Protein AF-A0A829ZDM9-F1 (afdb_monomer)

Nearest PDB structures (foldseek):
  4bbo-assembly1_D  TM=5.436E-01  e=9.727E-01  Bradyrhizobium japonicum
  2y32-assembly1_D  TM=5.343E-01  e=1.460E+00  Bradyrhizobium japonicum
  3rpx-assembly1_A  TM=3.387E-01  e=1.138E-01  Homo sapiens
  1y8c-assembly1_A  TM=3.833E-01  e=4.320E-01  Clostridium acetobutylicum ATCC 824
  8h8p-assembly1_D  TM=5.180E-01  e=3.102E+00  Candida parapsilosis

Foldseek 3Di:
DDDPPPPPDDDDDDPDDDDDDDDPPAPRLVLLQVLLVVVAWDWDWDDDDQKIKIKTWHDDPQKIWIWIFIDGNLDTAWIKIWIAGNPPPDGVVIDIATLDGDPPDDPVCVVVRDGDPVRNVVVQVVCVSSPDDPVSVNVSVSSVSD

Mean predicted aligned error: 9.89 Å

Structure (mmCIF, N/CA/C/O backbone):
data_AF-A0A829ZDM9-F1
#
_entry.id   AF-A0A829ZDM9-F1
#
loop_
_atom_site.group_PDB
_atom_site.id
_atom_site.type_symbol
_atom_site.label_atom_id
_atom_site.label_alt_id
_atom_site.label_comp_id
_atom_site.label_asym_id
_atom_site.label_entity_id
_atom_site.label_seq_id
_atom_site.pdbx_PDB_ins_code
_atom_site.Cartn_x
_atom_site.Cartn_y
_atom_site.Cartn_z
_atom_site.occupancy
_atom_site.B_iso_or_equiv
_atom_site.auth_seq_id
_atom_site.auth_comp_id
_atom_site.auth_asym_id
_atom_site.auth_atom_id
_atom_site.pdbx_PDB_model_num
ATOM 1 N N . MET A 1 1 ? 13.305 37.096 5.109 1.00 42.38 1 MET A N 1
ATOM 2 C CA . MET A 1 1 ? 11.862 36.853 4.880 1.00 42.38 1 MET A CA 1
ATOM 3 C C . MET A 1 1 ? 11.613 36.526 3.411 1.00 42.38 1 MET A C 1
ATOM 5 O O . MET A 1 1 ? 12.144 37.229 2.565 1.00 42.38 1 MET A O 1
ATOM 9 N N . LYS A 1 2 ? 10.755 35.516 3.173 1.00 40.88 2 LYS A N 1
ATOM 10 C CA . LYS A 1 2 ? 10.062 35.128 1.921 1.00 40.88 2 LYS A CA 1
ATOM 11 C C . LYS A 1 2 ? 10.853 34.368 0.842 1.00 40.88 2 LYS A C 1
ATOM 13 O O . LYS A 1 2 ? 11.381 35.005 -0.054 1.00 40.88 2 LYS A O 1
ATOM 18 N N . LYS A 1 3 ? 10.762 33.023 0.861 1.00 35.78 3 LYS A N 1
ATOM 19 C CA . LYS A 1 3 ? 10.524 32.159 -0.333 1.00 35.78 3 LYS A CA 1
ATOM 20 C C . LYS A 1 3 ? 9.838 30.796 -0.041 1.00 35.78 3 LYS A C 1
ATOM 22 O O . LYS A 1 3 ? 9.717 29.990 -0.949 1.00 35.78 3 LYS A O 1
ATOM 27 N N . LEU A 1 4 ? 9.300 30.546 1.159 1.00 42.19 4 LEU A N 1
ATOM 28 C CA . LEU A 1 4 ? 8.516 29.331 1.475 1.00 42.19 4 LEU A CA 1
ATOM 29 C C . LEU A 1 4 ? 7.003 29.581 1.351 1.00 42.19 4 LEU A C 1
ATOM 31 O O . LEU A 1 4 ? 6.257 29.418 2.307 1.00 42.19 4 LEU A O 1
ATOM 35 N N . GLY A 1 5 ? 6.556 30.096 0.203 1.00 35.12 5 GLY A N 1
ATOM 36 C CA . GLY A 1 5 ? 5.196 30.637 0.067 1.00 35.12 5 GLY A CA 1
ATOM 37 C C . GLY A 1 5 ? 4.412 30.206 -1.167 1.00 35.12 5 GLY A C 1
ATOM 38 O O . GLY A 1 5 ? 3.442 30.881 -1.492 1.00 35.12 5 GLY A O 1
ATOM 39 N N . LYS A 1 6 ? 4.823 29.159 -1.896 1.00 36.75 6 LYS A N 1
ATOM 40 C CA . LYS A 1 6 ? 4.128 28.765 -3.140 1.00 36.75 6 LYS A CA 1
ATOM 41 C C . LYS A 1 6 ? 3.898 27.267 -3.368 1.00 36.75 6 LYS A C 1
ATOM 43 O O . LYS A 1 6 ? 3.460 26.917 -4.453 1.00 36.75 6 LYS A O 1
ATOM 48 N N . LEU A 1 7 ? 4.102 26.399 -2.377 1.00 35.53 7 LEU A N 1
ATOM 49 C CA . LEU A 1 7 ? 3.836 24.960 -2.548 1.00 35.53 7 LEU A CA 1
ATOM 50 C C . LEU A 1 7 ? 2.712 24.412 -1.650 1.00 35.53 7 LEU A C 1
ATOM 52 O O . LEU A 1 7 ? 2.678 23.217 -1.395 1.00 35.53 7 LEU A O 1
ATOM 56 N N . LEU A 1 8 ? 1.818 25.277 -1.148 1.00 40.50 8 LEU A N 1
ATOM 57 C CA . LEU A 1 8 ? 0.788 24.884 -0.171 1.00 40.50 8 LEU A CA 1
ATOM 58 C C . LEU A 1 8 ? -0.671 25.130 -0.605 1.00 40.50 8 LEU A C 1
ATOM 60 O O . LEU A 1 8 ? -1.567 24.918 0.194 1.00 40.50 8 LEU A O 1
ATOM 64 N N . PHE A 1 9 ? -0.961 25.571 -1.833 1.00 35.78 9 PHE A N 1
ATOM 65 C CA . PHE A 1 9 ? -2.350 25.842 -2.249 1.00 35.78 9 PHE A CA 1
ATOM 66 C C . PHE A 1 9 ? -2.551 25.636 -3.759 1.00 35.78 9 PHE A C 1
ATOM 68 O O . PHE A 1 9 ? -2.514 26.590 -4.529 1.00 35.78 9 PHE A O 1
ATOM 75 N N . ALA A 1 10 ? -2.704 24.375 -4.164 1.00 39.62 10 ALA A N 1
ATOM 76 C CA . ALA A 1 10 ? -3.309 23.864 -5.407 1.00 39.62 10 ALA A CA 1
ATOM 77 C C . ALA A 1 10 ? -2.991 22.354 -5.405 1.00 39.62 10 ALA A C 1
ATOM 79 O O . ALA A 1 10 ? -1.822 22.002 -5.428 1.00 39.62 10 ALA A O 1
ATOM 80 N N . LEU A 1 11 ? -3.903 21.394 -5.281 1.00 34.94 11 LEU A N 1
ATOM 81 C CA . LEU A 1 11 ? -5.250 21.309 -5.813 1.00 34.94 11 LEU A CA 1
ATOM 82 C C . LEU A 1 11 ? -6.174 20.600 -4.811 1.00 34.94 11 LEU A C 1
ATOM 84 O O . LEU A 1 11 ? -6.109 19.391 -4.622 1.00 34.94 11 LEU A O 1
ATOM 88 N N . ILE A 1 12 ? -7.080 21.371 -4.219 1.00 42.91 12 ILE A N 1
ATOM 89 C CA . ILE A 1 12 ? -8.409 20.880 -3.857 1.00 42.91 12 ILE A CA 1
ATOM 90 C C . ILE A 1 12 ? -9.239 21.030 -5.141 1.00 42.91 12 ILE A C 1
ATOM 92 O O . ILE A 1 12 ? -9.174 22.095 -5.753 1.00 42.91 12 ILE A O 1
ATOM 96 N N . LEU A 1 13 ? -10.003 19.991 -5.504 1.00 40.34 13 LEU A N 1
ATOM 97 C CA . LEU A 1 13 ? -10.893 19.846 -6.678 1.00 40.34 13 LEU A CA 1
ATOM 98 C C . LEU A 1 13 ? -10.259 19.191 -7.913 1.00 40.34 13 LEU A C 1
ATOM 100 O O . LEU A 1 13 ? -9.777 19.877 -8.801 1.00 40.34 13 LEU A O 1
ATOM 104 N N . CYS A 1 14 ? -10.379 17.863 -7.983 1.00 36.78 14 CYS A N 1
ATOM 105 C CA . CYS A 1 14 ? -10.763 17.122 -9.191 1.00 36.78 14 CYS A CA 1
ATOM 106 C C . CYS A 1 14 ? -11.313 15.746 -8.766 1.00 36.78 14 CYS A C 1
ATOM 108 O O . CYS A 1 14 ? -10.744 14.705 -9.072 1.00 36.78 14 CYS A O 1
ATOM 110 N N . PHE A 1 15 ? -12.433 15.736 -8.029 1.00 45.56 15 PHE A N 1
ATOM 111 C CA . PHE A 1 15 ? -13.292 14.551 -7.974 1.00 45.56 15 PHE A CA 1
ATOM 112 C C . PHE A 1 15 ? -13.941 14.413 -9.349 1.00 45.56 15 PHE A C 1
ATOM 114 O O . PHE A 1 15 ? -14.900 15.120 -9.648 1.00 45.56 15 PHE A O 1
ATOM 121 N N . SER A 1 16 ? -13.384 13.560 -10.202 1.00 37.56 16 SER A N 1
ATOM 122 C CA . SER A 1 16 ? -14.008 13.198 -11.472 1.00 37.56 16 SER A CA 1
ATOM 123 C C . SER A 1 16 ? -13.985 11.683 -11.623 1.00 37.56 16 SER A C 1
ATOM 125 O O . SER A 1 16 ? -12.966 11.115 -11.980 1.00 37.56 16 SER A O 1
ATOM 127 N N . ILE A 1 17 ? -15.156 11.095 -11.359 1.00 45.53 17 ILE A N 1
ATOM 128 C CA . ILE A 1 17 ? -15.690 9.880 -11.986 1.00 45.53 17 ILE A CA 1
ATOM 129 C C . ILE A 1 17 ? -14.926 8.588 -11.657 1.00 45.53 17 ILE A C 1
ATOM 131 O O . ILE A 1 17 ? -14.007 8.178 -12.355 1.00 45.53 17 ILE A O 1
ATOM 135 N N . VAL A 1 18 ? -15.412 7.902 -10.619 1.00 44.41 18 VAL A N 1
ATOM 136 C CA . VAL A 1 18 ? -15.208 6.461 -10.433 1.00 44.41 18 VAL A CA 1
ATOM 137 C C . VAL A 1 18 ? -15.850 5.752 -11.626 1.00 44.41 18 VAL A C 1
ATOM 139 O O . VAL A 1 18 ? -17.055 5.885 -11.859 1.00 44.41 18 VAL A O 1
ATOM 142 N N . GLY A 1 19 ? -15.031 5.056 -12.413 1.00 35.88 19 GLY A N 1
ATOM 143 C CA . GLY A 1 19 ? -15.485 4.192 -13.492 1.00 35.88 19 GLY A CA 1
ATOM 144 C C . GLY A 1 19 ? -16.336 3.058 -12.931 1.00 35.88 19 GLY A C 1
ATOM 145 O O . GLY A 1 19 ? -15.891 2.290 -12.087 1.00 35.88 19 GLY A O 1
ATOM 146 N N . CYS A 1 20 ? -17.578 2.989 -13.398 1.00 42.28 20 CYS A N 1
ATOM 147 C CA . CYS A 1 20 ? -18.529 1.936 -13.091 1.00 42.28 20 CYS A CA 1
ATOM 148 C C . CYS A 1 20 ? -18.101 0.654 -13.825 1.00 42.28 20 CYS A C 1
ATOM 150 O O . CYS A 1 20 ? -18.125 0.613 -15.057 1.00 42.28 20 CYS A O 1
ATOM 152 N N . GLY A 1 21 ? -17.693 -0.371 -13.078 1.00 37.59 21 GLY A N 1
ATOM 153 C CA . GLY A 1 21 ? -17.450 -1.721 -13.579 1.00 37.59 21 GLY A CA 1
ATOM 154 C C . GLY A 1 21 ? -18.107 -2.724 -12.638 1.00 37.59 21 GLY A C 1
ATOM 155 O O . GLY A 1 21 ? -17.689 -2.865 -11.498 1.00 37.59 21 GLY A O 1
ATOM 156 N N . GLU A 1 22 ? -19.171 -3.385 -13.094 1.00 41.78 22 GLU A N 1
ATOM 157 C CA . GLU A 1 22 ? -19.868 -4.418 -12.326 1.00 41.78 22 GLU A CA 1
ATOM 158 C C . GLU A 1 22 ? -18.976 -5.664 -12.148 1.00 41.78 22 GLU A C 1
ATOM 160 O O . GLU A 1 22 ? -18.778 -6.429 -13.094 1.00 41.78 22 GLU A O 1
ATOM 165 N N . SER A 1 23 ? -18.507 -5.934 -10.927 1.00 41.56 23 SER A N 1
ATOM 166 C CA . SER A 1 23 ? -18.053 -7.268 -10.506 1.00 41.56 23 SER A CA 1
ATOM 167 C C . SER A 1 23 ? -18.687 -7.642 -9.166 1.00 41.56 23 SER A C 1
ATOM 169 O O . SER A 1 23 ? -18.620 -6.916 -8.182 1.00 41.56 23 SER A O 1
ATOM 171 N N . LYS A 1 24 ? -19.379 -8.784 -9.151 1.00 43.53 24 LYS A N 1
ATOM 172 C CA . LYS A 1 24 ? -20.361 -9.165 -8.123 1.00 43.53 24 LYS A CA 1
ATOM 173 C C . LYS A 1 24 ? -19.801 -9.737 -6.814 1.00 43.53 24 LYS A C 1
ATOM 175 O O . LYS A 1 24 ? -20.609 -10.101 -5.975 1.00 43.53 24 LYS A O 1
ATOM 180 N N . ASP A 1 25 ? -18.486 -9.773 -6.608 1.00 50.75 25 ASP A N 1
ATOM 181 C CA . ASP A 1 25 ? -17.880 -10.368 -5.398 1.00 50.75 25 ASP A CA 1
ATOM 182 C C . ASP A 1 25 ? -16.642 -9.609 -4.877 1.00 50.75 25 ASP A C 1
ATOM 184 O O . ASP A 1 25 ? -15.900 -10.110 -4.037 1.00 50.75 25 ASP A O 1
ATOM 188 N N . THR A 1 26 ? -16.398 -8.391 -5.357 1.00 55.34 26 THR A N 1
ATOM 189 C CA . THR A 1 26 ? -15.285 -7.539 -4.911 1.00 55.34 26 THR A CA 1
ATOM 190 C C . THR A 1 26 ? -15.856 -6.237 -4.377 1.00 55.34 26 THR A C 1
ATOM 192 O O . THR A 1 26 ? -16.722 -5.652 -5.027 1.00 55.34 26 THR A O 1
ATOM 195 N N . LYS A 1 27 ? -15.391 -5.785 -3.205 1.00 66.25 27 LYS A N 1
ATOM 196 C CA . LYS A 1 27 ? -15.735 -4.454 -2.683 1.00 66.25 27 LYS A CA 1
ATOM 197 C C . LYS A 1 27 ? -15.533 -3.402 -3.767 1.00 66.25 27 LYS A C 1
ATOM 199 O O . LYS A 1 27 ? -14.512 -3.420 -4.453 1.00 66.25 27 LYS A O 1
ATOM 204 N N . ASP A 1 28 ? -16.503 -2.507 -3.910 1.00 84.12 28 ASP A N 1
ATOM 205 C CA . ASP A 1 28 ? -16.435 -1.451 -4.913 1.00 84.12 28 ASP A CA 1
ATOM 206 C C . ASP A 1 28 ? -15.230 -0.538 -4.637 1.00 84.12 28 ASP A C 1
ATOM 208 O O . ASP A 1 28 ? -14.959 -0.161 -3.491 1.00 84.12 28 ASP A O 1
ATOM 212 N N . SER A 1 29 ? -14.496 -0.160 -5.685 1.00 85.62 29 SER A N 1
ATOM 213 C CA . SER A 1 29 ? -13.285 0.653 -5.542 1.00 85.62 29 SER A CA 1
ATOM 214 C C . SER A 1 29 ? -13.561 1.982 -4.833 1.00 85.62 29 SER A C 1
ATOM 216 O O . SER A 1 29 ? -12.712 2.448 -4.071 1.00 85.62 29 SER A O 1
ATOM 218 N N . ALA A 1 30 ? -14.751 2.579 -4.999 1.00 87.12 30 ALA A N 1
ATOM 219 C CA . ALA A 1 30 ? -15.104 3.802 -4.277 1.00 87.12 30 ALA A CA 1
ATOM 220 C C . ALA A 1 30 ? -15.283 3.558 -2.774 1.00 87.12 30 ALA A C 1
ATOM 222 O O . ALA A 1 30 ? -14.892 4.407 -1.966 1.00 87.12 30 ALA A O 1
ATOM 223 N N . GLU A 1 31 ? -15.850 2.413 -2.389 1.00 89.94 31 GLU A N 1
ATOM 224 C CA . GLU A 1 31 ? -15.988 2.014 -0.986 1.00 89.94 31 GLU A CA 1
ATOM 225 C C . GLU A 1 31 ? -14.618 1.818 -0.339 1.00 89.94 31 GLU A C 1
ATOM 227 O O . GLU A 1 31 ? -14.375 2.345 0.749 1.00 89.94 31 GLU A O 1
ATOM 232 N N . ILE A 1 32 ? -13.692 1.156 -1.037 1.00 91.75 32 ILE A N 1
ATOM 233 C CA . ILE A 1 32 ? -12.317 0.973 -0.560 1.00 91.75 32 ILE A CA 1
ATOM 234 C C . ILE A 1 32 ? -11.606 2.325 -0.413 1.00 91.75 32 ILE A C 1
ATOM 236 O O . ILE A 1 32 ? -11.036 2.613 0.644 1.00 91.75 32 ILE A O 1
ATOM 240 N N . THR A 1 33 ? -11.663 3.194 -1.429 1.00 91.38 33 THR A N 1
ATOM 241 C CA . THR A 1 33 ? -11.065 4.539 -1.353 1.00 91.38 33 THR A CA 1
ATOM 242 C C . THR A 1 33 ? -11.629 5.332 -0.171 1.00 91.38 33 THR A C 1
ATOM 244 O O . THR A 1 33 ? -10.884 6.000 0.553 1.00 91.38 33 THR A O 1
ATOM 247 N N . LYS A 1 34 ? -12.946 5.250 0.058 1.00 92.56 34 LYS A N 1
ATOM 248 C CA . LYS A 1 34 ? -13.607 5.899 1.195 1.00 92.56 34 LYS A CA 1
ATOM 249 C C . LYS A 1 34 ? -13.110 5.337 2.526 1.00 92.56 34 LYS A C 1
ATOM 251 O O . LYS A 1 34 ? -12.796 6.131 3.409 1.00 92.56 34 LYS A O 1
ATOM 256 N N . ALA A 1 35 ? -12.975 4.020 2.651 1.00 94.25 35 ALA A N 1
ATOM 257 C CA . ALA A 1 35 ? -12.485 3.371 3.865 1.00 94.25 35 ALA A CA 1
ATOM 258 C C . ALA A 1 35 ? -11.046 3.803 4.210 1.00 94.25 35 ALA A C 1
ATOM 260 O O . ALA A 1 35 ? -10.776 4.185 5.350 1.00 94.25 35 ALA A O 1
ATOM 261 N N . PHE A 1 36 ? -10.138 3.855 3.226 1.00 95.50 36 PHE A N 1
ATOM 262 C CA . PHE A 1 36 ? -8.783 4.392 3.430 1.00 95.50 36 PHE A CA 1
ATOM 263 C C . PHE A 1 36 ? -8.805 5.847 3.907 1.00 95.50 36 PHE A C 1
ATOM 265 O O . PHE A 1 36 ? -8.093 6.209 4.848 1.00 95.50 36 PHE A O 1
ATOM 272 N N . LYS A 1 37 ? -9.665 6.679 3.315 1.00 95.06 37 LYS A N 1
ATOM 273 C CA . LYS A 1 37 ? -9.829 8.073 3.737 1.00 95.06 37 LYS A CA 1
ATOM 274 C C . LYS A 1 37 ? -10.355 8.193 5.168 1.00 95.06 37 LYS A C 1
ATOM 276 O O . LYS A 1 37 ? -9.888 9.049 5.915 1.00 95.06 37 LYS A O 1
ATOM 281 N N . GLU A 1 38 ? -11.294 7.340 5.568 1.00 96.06 38 GLU A N 1
ATOM 282 C CA . GLU A 1 38 ? -11.860 7.321 6.924 1.00 96.06 38 GLU A CA 1
ATOM 283 C C . GLU A 1 38 ? -10.816 6.968 7.990 1.00 96.06 38 GLU A C 1
ATOM 285 O O . GLU A 1 38 ? -10.831 7.549 9.076 1.00 96.06 38 GLU A O 1
ATOM 290 N N . ILE A 1 39 ? -9.853 6.097 7.671 1.00 95.06 39 ILE A N 1
ATOM 291 C CA . ILE A 1 39 ? -8.726 5.793 8.568 1.00 95.06 39 ILE A CA 1
ATOM 292 C C . ILE A 1 39 ? -7.552 6.784 8.439 1.00 95.06 39 ILE A C 1
ATOM 294 O O . ILE A 1 39 ? -6.529 6.616 9.117 1.00 95.06 39 ILE A O 1
ATOM 298 N N . GLY A 1 40 ? -7.707 7.836 7.630 1.00 95.69 40 GLY A N 1
ATOM 299 C CA . GLY A 1 40 ? -6.796 8.978 7.529 1.00 95.69 40 GLY A CA 1
ATOM 300 C C . GLY A 1 40 ? -5.724 8.874 6.445 1.00 95.69 40 GLY A C 1
ATOM 301 O O . GLY A 1 40 ? -4.742 9.605 6.527 1.00 95.69 40 GLY A O 1
ATOM 302 N N . TYR A 1 41 ? -5.876 7.975 5.471 1.00 96.31 41 TYR A N 1
ATOM 303 C CA . TYR A 1 41 ? -4.986 7.909 4.313 1.00 96.31 41 TYR A CA 1
ATOM 304 C C . TYR A 1 41 ? -5.490 8.798 3.173 1.00 96.31 41 TYR A C 1
ATOM 306 O O . TYR A 1 41 ? -6.664 8.774 2.806 1.00 96.31 41 TYR A O 1
ATOM 314 N N . GLU A 1 42 ? -4.576 9.543 2.568 1.00 94.56 42 GLU A N 1
ATOM 315 C CA . GLU A 1 42 ? -4.785 10.285 1.332 1.00 94.56 42 GLU A CA 1
ATOM 316 C C . GLU A 1 42 ? -4.153 9.543 0.156 1.00 94.56 42 GLU A C 1
ATOM 318 O O . GLU A 1 42 ? -3.064 8.982 0.272 1.00 94.56 42 GLU A O 1
ATOM 323 N N . THR A 1 43 ? -4.815 9.562 -0.998 1.00 91.38 43 THR A N 1
ATOM 324 C CA . THR A 1 43 ? -4.300 8.926 -2.212 1.00 91.38 43 THR A CA 1
ATOM 325 C C . THR A 1 43 ? -3.621 9.957 -3.109 1.00 91.38 43 THR A C 1
ATOM 327 O O . THR A 1 43 ? -4.191 11.008 -3.405 1.00 91.38 43 THR A O 1
ATOM 330 N N . LYS A 1 44 ? -2.411 9.649 -3.579 1.00 90.31 44 LYS A N 1
ATOM 331 C CA . LYS A 1 44 ? -1.634 10.486 -4.497 1.00 90.31 44 LYS A CA 1
ATOM 332 C C . LYS A 1 44 ? -1.108 9.650 -5.654 1.00 90.31 44 LYS A C 1
ATOM 334 O O . LYS A 1 44 ? -0.437 8.650 -5.426 1.00 90.31 44 LYS A O 1
ATOM 339 N N . ALA A 1 45 ? -1.356 10.103 -6.878 1.00 89.69 45 ALA A N 1
ATOM 340 C CA . ALA A 1 45 ? -0.781 9.520 -8.082 1.00 89.69 45 ALA A CA 1
ATOM 341 C C . ALA A 1 45 ? 0.278 10.456 -8.681 1.00 89.69 45 ALA A C 1
ATOM 343 O O . ALA A 1 45 ? 0.089 11.676 -8.710 1.00 89.69 45 ALA A O 1
ATOM 344 N N . VAL A 1 46 ? 1.384 9.892 -9.158 1.00 88.50 46 VAL A N 1
ATOM 345 C CA . VAL A 1 46 ? 2.438 10.606 -9.894 1.00 88.50 46 VAL A CA 1
ATOM 346 C C . VAL A 1 46 ? 2.762 9.805 -11.149 1.00 88.50 46 VAL A C 1
ATOM 348 O O . VAL A 1 46 ? 2.959 8.599 -11.058 1.00 88.50 46 VAL A O 1
ATOM 351 N N . LYS A 1 47 ? 2.812 10.476 -12.303 1.00 85.94 47 LYS A N 1
ATOM 352 C CA . LYS A 1 47 ? 3.163 9.882 -13.599 1.00 85.94 47 LYS A CA 1
ATOM 353 C C . LYS A 1 47 ? 4.443 10.535 -14.114 1.00 85.94 47 LYS A C 1
ATOM 355 O O . LYS A 1 47 ? 4.442 11.742 -14.365 1.00 85.94 47 LYS A O 1
ATOM 360 N N . GLU A 1 48 ? 5.515 9.769 -14.271 1.00 78.88 48 GLU A N 1
ATOM 361 C CA . GLU A 1 48 ? 6.813 10.248 -14.755 1.00 78.88 48 GLU A CA 1
ATOM 362 C C . GLU A 1 48 ? 7.421 9.263 -15.759 1.00 78.88 48 GLU A C 1
ATOM 364 O O . GLU A 1 48 ? 7.774 8.147 -15.413 1.00 78.88 48 GLU A O 1
ATOM 369 N N . ALA A 1 49 ? 7.588 9.698 -17.013 1.00 71.50 49 ALA A N 1
ATOM 370 C CA . ALA A 1 49 ? 8.436 9.043 -18.019 1.00 71.50 49 ALA A CA 1
ATOM 371 C C . ALA A 1 49 ? 8.350 7.495 -18.093 1.00 71.50 49 ALA A C 1
ATOM 373 O O . ALA A 1 49 ? 9.377 6.823 -18.100 1.00 71.50 49 ALA A O 1
ATOM 374 N N . GLY A 1 50 ? 7.136 6.935 -18.189 1.00 75.25 50 GLY A N 1
ATOM 375 C CA . GLY A 1 50 ? 6.912 5.480 -18.309 1.00 75.25 50 GLY A CA 1
ATOM 376 C C . GLY A 1 50 ? 6.747 4.746 -16.976 1.00 75.25 50 GLY A C 1
ATOM 377 O O . GLY A 1 50 ? 6.431 3.559 -16.966 1.00 75.25 50 GLY A O 1
ATOM 378 N N . VAL A 1 51 ? 6.894 5.471 -15.869 1.00 81.62 51 VAL A N 1
ATOM 379 C CA . VAL A 1 51 ? 6.689 4.994 -14.508 1.00 81.62 51 VAL A CA 1
ATOM 380 C C . VAL A 1 51 ? 5.537 5.751 -13.868 1.00 81.62 51 VAL A C 1
ATOM 382 O O . VAL A 1 51 ? 5.552 6.979 -13.757 1.00 81.62 51 VAL A O 1
ATOM 385 N N . ASP A 1 52 ? 4.566 5.000 -13.369 1.00 90.25 52 ASP A N 1
ATOM 386 C CA . ASP A 1 52 ? 3.465 5.538 -12.589 1.00 90.25 52 ASP A CA 1
ATOM 387 C C . ASP A 1 52 ? 3.592 5.062 -11.141 1.00 90.25 52 ASP A C 1
ATOM 389 O O . ASP A 1 52 ? 3.931 3.912 -10.861 1.00 90.25 52 ASP A O 1
ATOM 393 N N . THR A 1 53 ? 3.295 5.946 -10.193 1.00 92.44 53 THR A N 1
ATOM 394 C CA . THR A 1 53 ? 3.198 5.582 -8.780 1.00 92.44 53 THR A CA 1
ATOM 395 C C . THR A 1 53 ? 1.844 5.961 -8.219 1.00 92.44 53 THR A C 1
ATOM 397 O O . THR A 1 53 ? 1.317 7.042 -8.492 1.00 92.44 53 THR A O 1
ATOM 400 N N . LEU A 1 54 ? 1.294 5.070 -7.399 1.00 93.88 54 LEU A N 1
ATOM 401 C CA . LEU A 1 54 ? 0.082 5.301 -6.628 1.00 93.88 54 LEU A CA 1
ATOM 402 C C . LEU A 1 54 ? 0.402 5.106 -5.154 1.00 93.88 54 LEU A C 1
ATOM 404 O O . LEU A 1 54 ? 0.809 4.025 -4.731 1.00 93.88 54 LEU A O 1
ATOM 408 N N . SER A 1 55 ? 0.223 6.161 -4.373 1.00 93.88 55 SER A N 1
ATOM 409 C CA . SER A 1 55 ? 0.530 6.170 -2.954 1.00 93.88 55 SER A CA 1
ATOM 410 C C . SER A 1 55 ? -0.701 6.386 -2.094 1.00 93.88 55 SER A C 1
ATOM 412 O O . SER A 1 55 ? -1.503 7.264 -2.393 1.00 93.88 55 SER A O 1
ATOM 414 N N . PHE A 1 56 ? -0.785 5.662 -0.982 1.00 96.38 56 PHE A N 1
ATOM 415 C CA . PHE A 1 56 ? -1.699 5.936 0.126 1.00 96.38 56 PHE A CA 1
ATOM 416 C C . PHE A 1 56 ? -0.858 6.447 1.279 1.00 96.38 56 PHE A C 1
ATOM 418 O O . PHE A 1 56 ? -0.036 5.689 1.777 1.00 96.38 56 PHE A O 1
ATOM 425 N N . ILE A 1 57 ? -1.039 7.697 1.693 1.00 95.94 57 ILE A N 1
ATOM 426 C CA . ILE A 1 57 ? -0.171 8.400 2.643 1.00 95.94 57 ILE A CA 1
ATOM 427 C C . ILE A 1 57 ? -0.979 8.798 3.872 1.00 95.94 57 ILE A C 1
ATOM 429 O O . ILE A 1 57 ? -2.052 9.378 3.739 1.00 95.94 57 ILE A O 1
ATOM 433 N N . LYS A 1 58 ? -0.448 8.540 5.062 1.00 95.62 58 LYS A N 1
ATOM 434 C CA . LYS A 1 58 ? -1.011 9.007 6.326 1.00 95.62 58 LYS A CA 1
ATOM 435 C C . LYS A 1 58 ? 0.085 9.541 7.233 1.00 95.62 58 LYS A C 1
ATOM 437 O O . LYS A 1 58 ? 0.965 8.787 7.647 1.00 95.62 58 LYS A O 1
ATOM 442 N N . ASP A 1 59 ? -0.053 10.798 7.632 1.00 93.56 59 ASP A N 1
ATOM 443 C CA . ASP A 1 59 ? 0.740 11.378 8.710 1.00 93.56 59 ASP A CA 1
ATOM 444 C C . ASP A 1 59 ? 0.018 11.176 10.049 1.00 93.56 59 ASP A C 1
ATOM 446 O O . ASP A 1 59 ? -1.130 11.586 10.227 1.00 93.56 59 ASP A O 1
ATOM 450 N N . ASP A 1 60 ? 0.677 10.524 11.004 1.00 89.06 60 ASP A N 1
ATOM 451 C CA . ASP A 1 60 ? 0.133 10.256 12.335 1.00 89.06 60 ASP A CA 1
ATOM 452 C C . ASP A 1 60 ? 1.237 10.286 13.391 1.00 89.06 60 ASP A C 1
ATOM 454 O O . ASP A 1 60 ? 2.259 9.616 13.262 1.00 89.06 60 ASP A O 1
ATOM 458 N N . LYS A 1 61 ? 1.031 11.074 14.453 1.00 88.00 61 LYS A N 1
ATOM 459 C CA . LYS A 1 61 ? 1.923 11.165 15.628 1.00 88.00 61 LYS A CA 1
ATOM 460 C C . LYS A 1 61 ? 3.419 11.316 15.299 1.00 88.00 61 LYS A C 1
ATOM 462 O O . LYS A 1 61 ? 4.266 10.778 16.003 1.00 88.00 61 LYS A O 1
ATOM 467 N N . GLY A 1 62 ? 3.741 12.089 14.262 1.00 89.00 62 GLY A N 1
ATOM 468 C CA . GLY A 1 62 ? 5.127 12.332 13.848 1.00 89.00 62 GLY A CA 1
ATOM 469 C C . GLY A 1 62 ? 5.729 11.236 12.966 1.00 89.00 62 GLY A C 1
ATOM 470 O O . GLY A 1 62 ? 6.941 11.224 12.774 1.00 89.00 62 GLY A O 1
ATOM 471 N N . MET A 1 63 ? 4.903 10.341 12.422 1.00 90.62 63 MET A N 1
ATOM 472 C CA . MET A 1 63 ? 5.283 9.324 11.443 1.00 90.62 63 MET A CA 1
ATOM 473 C C . MET A 1 63 ? 4.471 9.505 10.160 1.00 90.62 63 MET A C 1
ATOM 475 O O . MET A 1 63 ? 3.259 9.702 10.220 1.00 90.62 63 MET A O 1
ATOM 479 N N . THR A 1 64 ? 5.119 9.373 9.010 1.00 92.44 64 THR A N 1
ATOM 480 C CA . THR A 1 64 ? 4.470 9.217 7.706 1.00 92.44 64 THR A CA 1
ATOM 481 C C . THR A 1 64 ? 4.430 7.734 7.369 1.00 92.44 64 THR A C 1
ATOM 483 O O . THR A 1 64 ? 5.474 7.094 7.271 1.00 92.44 64 THR A O 1
ATOM 486 N N . ASN A 1 65 ? 3.228 7.194 7.188 1.00 94.44 65 ASN A N 1
ATOM 487 C CA . ASN A 1 65 ? 2.979 5.818 6.772 1.00 94.44 65 ASN A CA 1
ATOM 488 C C . ASN A 1 65 ? 2.488 5.825 5.329 1.00 94.44 65 ASN A C 1
ATOM 490 O O . ASN A 1 65 ? 1.608 6.616 4.981 1.00 94.44 65 ASN A O 1
ATOM 494 N N . GLN A 1 66 ? 3.038 4.956 4.492 1.00 96.00 66 GLN A N 1
ATOM 495 C CA . GLN A 1 66 ? 2.778 4.975 3.067 1.00 96.00 66 GLN A CA 1
ATOM 496 C C . GLN A 1 66 ? 2.750 3.573 2.466 1.00 96.00 66 GLN A C 1
ATOM 498 O O . GLN A 1 66 ? 3.698 2.809 2.620 1.00 96.00 66 GLN A O 1
ATOM 503 N N . PHE A 1 67 ? 1.696 3.271 1.711 1.00 97.44 67 PHE A N 1
ATOM 504 C CA . PHE A 1 67 ? 1.741 2.228 0.685 1.00 97.44 67 PHE A CA 1
ATOM 505 C C . PHE A 1 67 ? 2.131 2.886 -0.629 1.00 97.44 67 PHE A C 1
ATOM 507 O O . PHE A 1 67 ? 1.514 3.884 -0.996 1.00 97.44 67 PHE A O 1
ATOM 514 N N . ILE A 1 68 ? 3.128 2.352 -1.327 1.00 95.56 68 ILE A N 1
ATOM 515 C CA . ILE A 1 68 ? 3.614 2.869 -2.609 1.00 95.56 68 ILE A CA 1
ATOM 516 C C . ILE A 1 68 ? 3.525 1.745 -3.626 1.00 95.56 68 ILE A C 1
ATOM 518 O O . ILE A 1 68 ? 4.238 0.751 -3.514 1.00 95.56 68 ILE A O 1
ATOM 522 N N . SER A 1 69 ? 2.668 1.918 -4.620 1.00 95.56 69 SER A N 1
ATOM 523 C CA . SER A 1 69 ? 2.531 0.999 -5.747 1.00 95.56 69 SER A CA 1
ATOM 524 C C . SER A 1 69 ? 3.304 1.563 -6.926 1.00 95.56 69 SER A C 1
ATOM 526 O O . SER A 1 69 ? 3.132 2.738 -7.255 1.00 95.56 69 SER A O 1
ATOM 528 N N . TYR A 1 70 ? 4.157 0.744 -7.531 1.00 92.31 70 TYR A N 1
ATOM 529 C CA . TYR A 1 70 ? 4.973 1.104 -8.684 1.00 92.31 70 TYR A CA 1
ATOM 530 C C . TYR A 1 70 ? 4.463 0.360 -9.916 1.00 92.31 70 TYR A C 1
ATOM 532 O O . TYR A 1 70 ? 4.323 -0.868 -9.893 1.00 92.31 70 TYR A O 1
ATOM 540 N N . PHE A 1 71 ? 4.207 1.114 -10.977 1.00 91.50 71 PHE A N 1
ATOM 541 C CA . PHE A 1 71 ? 3.726 0.624 -12.255 1.00 91.50 71 PHE A CA 1
ATOM 542 C C . PHE A 1 71 ? 4.703 1.000 -13.358 1.00 91.50 71 PHE A C 1
ATOM 544 O O . PHE A 1 71 ? 5.175 2.134 -13.426 1.00 91.50 71 PHE A O 1
ATOM 551 N N . GLU A 1 72 ? 4.932 0.062 -14.260 1.00 87.50 72 GLU A N 1
ATOM 552 C CA . GLU A 1 72 ? 5.739 0.246 -15.460 1.00 87.50 72 GLU A CA 1
ATOM 553 C C . GLU A 1 72 ? 4.952 -0.333 -16.633 1.00 87.50 72 GLU A C 1
ATOM 555 O O . GLU A 1 72 ? 4.300 -1.371 -16.499 1.00 87.50 72 GLU A O 1
ATOM 560 N N . ASP A 1 73 ? 4.887 0.399 -17.747 1.00 86.56 73 ASP A N 1
ATOM 561 C CA . ASP A 1 73 ? 4.054 0.044 -18.907 1.00 86.56 73 ASP A CA 1
ATOM 562 C C . ASP A 1 73 ? 2.584 -0.288 -18.553 1.00 86.56 73 ASP A C 1
ATOM 564 O O . ASP A 1 73 ? 1.960 -1.182 -19.131 1.00 86.56 73 ASP A O 1
ATOM 568 N N . ASN A 1 74 ? 2.011 0.454 -17.594 1.00 85.19 74 ASN A N 1
ATOM 569 C CA . ASN A 1 74 ? 0.664 0.255 -17.032 1.00 85.19 74 ASN A CA 1
ATOM 570 C C . ASN A 1 74 ? 0.435 -1.111 -16.357 1.00 85.19 74 ASN A C 1
ATOM 572 O O . ASN A 1 74 ? -0.706 -1.554 -16.222 1.00 85.19 74 ASN A O 1
ATOM 576 N N . LYS A 1 75 ? 1.499 -1.793 -15.930 1.00 90.06 75 LYS A N 1
ATOM 577 C CA . LYS A 1 75 ? 1.421 -3.035 -15.157 1.00 90.06 75 LYS A CA 1
ATOM 578 C C . LYS A 1 75 ? 1.954 -2.805 -13.758 1.00 90.06 75 LYS A C 1
ATOM 580 O O . LYS A 1 75 ? 3.005 -2.192 -13.589 1.00 90.06 75 LYS A O 1
ATOM 585 N N . LEU A 1 76 ? 1.253 -3.326 -12.755 1.00 92.38 76 LEU A N 1
ATOM 586 C CA . LEU A 1 76 ? 1.733 -3.281 -11.381 1.00 92.38 76 LEU A CA 1
ATOM 587 C C . LEU A 1 76 ? 2.983 -4.159 -11.256 1.00 92.38 76 LEU A C 1
ATOM 589 O O . LEU A 1 76 ? 2.933 -5.362 -11.501 1.00 92.38 76 LEU A O 1
ATOM 593 N N . HIS A 1 77 ? 4.096 -3.548 -10.866 1.00 91.81 77 HIS A N 1
ATOM 594 C CA . HIS A 1 77 ? 5.395 -4.207 -10.742 1.00 91.81 77 HIS A CA 1
ATOM 595 C C . HIS A 1 77 ? 5.698 -4.580 -9.291 1.00 91.81 77 HIS A C 1
ATOM 597 O O . HIS A 1 77 ? 6.162 -5.687 -9.019 1.00 91.81 77 HIS A O 1
ATOM 603 N N . SER A 1 78 ? 5.426 -3.679 -8.345 1.00 93.31 78 SER A N 1
ATOM 604 C CA . SER A 1 78 ? 5.618 -3.938 -6.915 1.00 93.31 78 SER A CA 1
ATOM 605 C C . SER A 1 78 ? 4.777 -3.009 -6.042 1.00 93.31 78 SER A C 1
ATOM 607 O O . SER A 1 78 ? 4.330 -1.949 -6.486 1.00 93.31 78 SER A O 1
ATOM 609 N N . ILE A 1 79 ? 4.590 -3.406 -4.783 1.00 96.25 79 ILE A N 1
ATOM 610 C CA . ILE A 1 79 ? 4.076 -2.540 -3.723 1.00 96.25 79 ILE A CA 1
ATOM 611 C C . ILE A 1 79 ? 5.051 -2.587 -2.550 1.00 96.25 79 ILE A C 1
ATOM 613 O O . ILE A 1 79 ? 5.422 -3.665 -2.074 1.00 96.25 79 ILE A O 1
ATOM 617 N N . ALA A 1 80 ? 5.436 -1.415 -2.059 1.00 96.25 80 ALA A N 1
ATOM 618 C CA . ALA A 1 80 ? 6.204 -1.248 -0.836 1.00 96.25 80 ALA A CA 1
ATOM 619 C C . ALA A 1 80 ? 5.358 -0.592 0.256 1.00 96.25 80 ALA A C 1
ATOM 621 O O . ALA A 1 80 ? 4.476 0.221 -0.022 1.00 96.25 80 ALA A O 1
ATOM 622 N N . TYR A 1 81 ? 5.670 -0.922 1.505 1.00 96.50 81 TYR A N 1
ATOM 623 C CA . TYR A 1 81 ? 5.228 -0.157 2.661 1.00 96.50 81 TYR A CA 1
ATOM 624 C C . TYR A 1 81 ? 6.416 0.591 3.263 1.00 96.50 81 TYR A C 1
ATOM 626 O O . TYR A 1 81 ? 7.514 0.040 3.387 1.00 96.50 81 TYR A O 1
ATOM 634 N N . LEU A 1 82 ? 6.176 1.841 3.638 1.00 93.69 82 LEU A N 1
ATOM 635 C CA . LEU A 1 82 ? 7.125 2.750 4.260 1.00 93.69 82 LEU A CA 1
ATOM 636 C C . LEU A 1 82 ? 6.477 3.364 5.503 1.00 93.69 82 LEU A C 1
ATOM 638 O O . LEU A 1 82 ? 5.377 3.896 5.432 1.00 93.69 82 LEU A O 1
ATOM 642 N N . SER A 1 83 ? 7.176 3.339 6.628 1.00 92.19 83 SER A N 1
ATOM 643 C CA . SER A 1 83 ? 6.864 4.136 7.811 1.00 92.19 83 SER A CA 1
ATOM 644 C C . SER A 1 83 ? 8.126 4.874 8.223 1.00 92.19 83 SER A C 1
ATOM 646 O O . SER A 1 83 ? 9.110 4.242 8.603 1.00 92.19 83 SER A O 1
ATOM 648 N N . SER A 1 84 ? 8.111 6.199 8.133 1.00 90.94 84 SER A N 1
ATOM 649 C CA . SER A 1 84 ? 9.269 7.046 8.421 1.00 90.94 84 SER A CA 1
ATOM 650 C C . SER A 1 84 ? 8.905 8.181 9.373 1.00 90.94 84 SER A C 1
ATOM 652 O O . SER A 1 84 ? 7.831 8.765 9.215 1.00 90.94 84 SER A O 1
ATOM 654 N N . PRO A 1 85 ? 9.791 8.570 10.300 1.00 89.81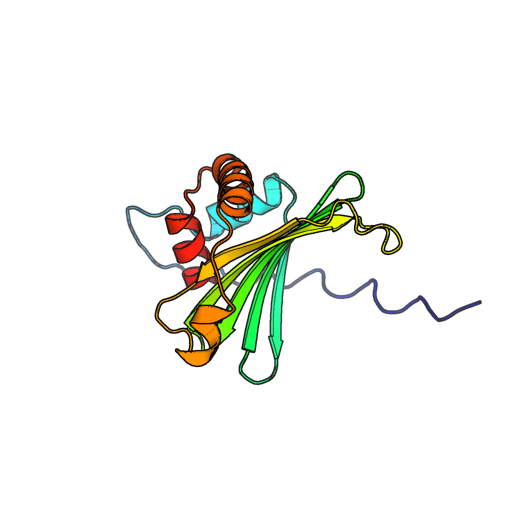 85 PRO A N 1
ATOM 655 C CA . PRO A 1 85 ? 9.602 9.785 11.083 1.00 89.81 85 PRO A CA 1
ATOM 656 C C . PRO A 1 85 ? 9.445 11.021 10.191 1.00 89.81 85 PRO A C 1
ATOM 658 O O . PRO A 1 85 ? 10.161 11.187 9.204 1.00 89.81 85 PRO A O 1
ATOM 661 N N . THR A 1 86 ? 8.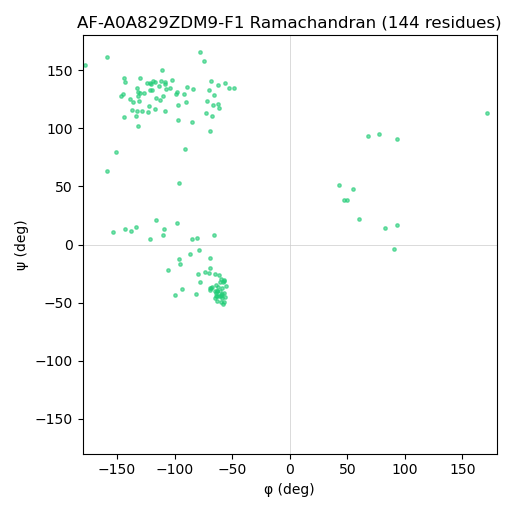524 11.918 10.546 1.00 84.94 86 THR A N 1
ATOM 662 C CA . THR A 1 86 ? 8.329 13.193 9.833 1.00 84.94 86 THR A CA 1
ATOM 663 C C . THR A 1 86 ? 9.491 14.162 10.067 1.00 84.94 86 THR A C 1
ATOM 665 O O . THR A 1 86 ? 9.724 15.062 9.262 1.00 84.94 86 THR A O 1
ATOM 668 N N . ASP A 1 87 ? 10.215 14.005 11.184 1.00 81.50 87 ASP A N 1
ATOM 669 C CA . ASP A 1 87 ? 11.463 14.731 11.431 1.00 81.50 87 ASP A CA 1
ATOM 670 C C . ASP A 1 87 ? 12.627 13.983 10.774 1.00 81.50 87 ASP A C 1
ATOM 672 O O . ASP A 1 87 ? 13.108 12.966 11.272 1.00 81.50 87 ASP A O 1
ATOM 676 N N . SER A 1 88 ? 13.114 14.533 9.664 1.00 68.81 88 SER A N 1
ATOM 677 C CA . SER A 1 88 ? 14.164 13.961 8.815 1.00 68.81 88 SER A CA 1
ATOM 678 C C . SER A 1 88 ? 15.550 13.859 9.475 1.00 68.81 88 SER A C 1
ATOM 680 O O . SER A 1 88 ? 16.542 13.634 8.780 1.00 68.81 88 SER A O 1
ATOM 682 N N . LYS A 1 89 ? 15.662 14.129 10.779 1.00 74.19 89 LYS A N 1
ATOM 683 C CA . LYS A 1 89 ? 16.908 14.066 11.557 1.00 74.19 89 LYS A CA 1
ATOM 684 C C . LYS A 1 89 ? 17.093 12.750 12.309 1.00 74.19 89 LYS A C 1
ATOM 686 O O . LYS A 1 89 ? 18.198 12.517 12.793 1.00 74.19 89 LYS A O 1
ATOM 691 N N . ASN A 1 90 ? 16.058 11.914 12.409 1.00 68.06 90 ASN A N 1
ATOM 692 C CA . ASN A 1 90 ? 16.135 10.600 13.042 1.00 68.06 90 ASN A CA 1
ATOM 693 C C . ASN A 1 90 ? 15.469 9.547 12.143 1.00 68.06 90 ASN A C 1
ATOM 695 O O . ASN A 1 90 ? 14.266 9.611 11.919 1.00 68.06 90 ASN A O 1
ATOM 699 N N . TYR A 1 91 ? 16.253 8.595 11.632 1.00 74.62 91 TYR A N 1
ATOM 700 C CA . TYR A 1 91 ? 15.770 7.481 10.803 1.00 74.62 91 TYR A CA 1
ATOM 701 C C . TYR A 1 91 ? 15.847 6.133 11.530 1.00 74.62 91 TYR A C 1
ATOM 703 O O . TYR A 1 91 ? 15.612 5.104 10.902 1.00 74.62 91 TYR A O 1
ATOM 711 N N . ASP A 1 92 ? 16.160 6.122 12.829 1.00 78.06 92 ASP A N 1
ATOM 712 C CA . ASP A 1 92 ? 16.305 4.882 13.601 1.00 78.06 92 ASP A CA 1
ATOM 713 C C . ASP A 1 92 ? 14.990 4.076 13.634 1.00 78.06 92 ASP A C 1
ATOM 715 O O . ASP A 1 92 ? 15.019 2.849 13.687 1.00 78.06 92 ASP A O 1
ATOM 719 N N . ASP A 1 93 ? 13.847 4.760 13.495 1.00 81.06 93 ASP A N 1
ATOM 720 C CA . ASP A 1 93 ? 12.499 4.175 13.456 1.00 81.06 93 ASP A CA 1
ATOM 721 C C . ASP A 1 93 ? 11.948 3.988 12.023 1.00 81.06 93 ASP A C 1
ATOM 723 O O . ASP A 1 93 ? 10.736 3.870 11.811 1.00 81.06 93 ASP A O 1
ATOM 727 N N . LEU A 1 94 ? 12.816 3.986 11.005 1.00 87.69 94 LEU A N 1
ATOM 728 C CA . LEU A 1 94 ? 12.425 3.738 9.617 1.00 87.69 94 LEU A CA 1
ATOM 729 C C . LEU A 1 94 ? 12.067 2.261 9.404 1.00 87.69 94 LEU A C 1
ATOM 731 O O . LEU A 1 94 ? 12.893 1.367 9.566 1.00 87.69 94 LEU A O 1
ATOM 735 N N . THR A 1 95 ? 10.854 2.011 8.924 1.00 88.69 95 THR A N 1
ATOM 736 C CA . THR A 1 95 ? 10.436 0.706 8.401 1.00 88.69 95 THR A CA 1
ATOM 737 C C . THR A 1 95 ? 10.193 0.828 6.906 1.00 88.69 95 THR A C 1
ATOM 739 O O . THR A 1 95 ? 9.387 1.648 6.481 1.00 8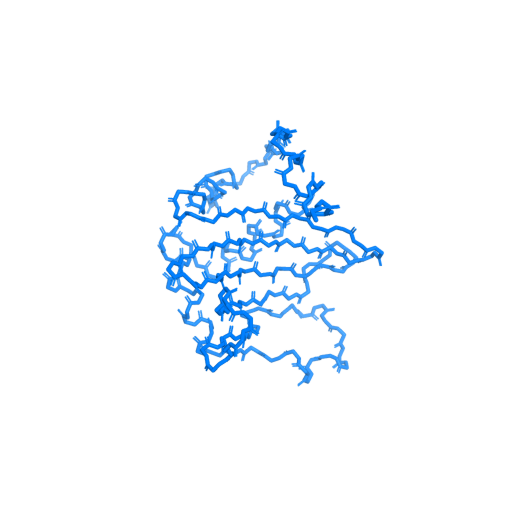8.69 95 THR A O 1
ATOM 742 N N . ILE A 1 96 ? 10.862 0.008 6.098 1.00 91.75 96 ILE A N 1
ATOM 743 C CA . IL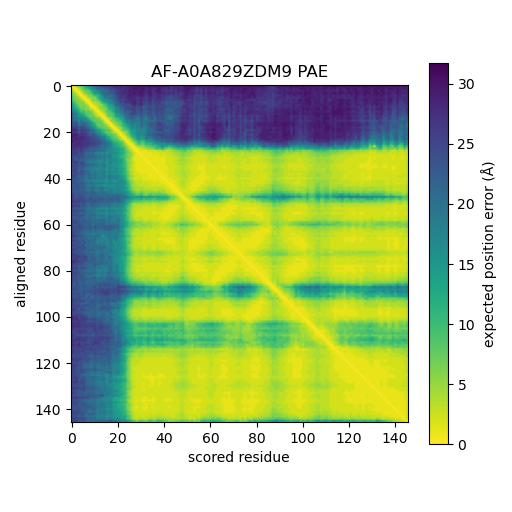E A 1 96 ? 10.634 -0.057 4.653 1.00 91.75 96 ILE A CA 1
ATOM 744 C C . ILE A 1 96 ? 10.757 -1.498 4.161 1.00 91.75 96 ILE A C 1
ATOM 746 O O . ILE A 1 96 ? 11.638 -2.246 4.590 1.00 91.75 96 ILE A O 1
ATOM 750 N N . GLY A 1 97 ? 9.879 -1.899 3.248 1.00 92.38 97 GLY A N 1
ATOM 751 C CA . GLY A 1 97 ? 10.000 -3.188 2.581 1.00 92.38 97 GLY A CA 1
ATOM 752 C C . GLY A 1 97 ? 8.927 -3.428 1.534 1.00 92.38 97 GLY A C 1
ATOM 753 O O . GLY A 1 97 ? 7.827 -2.880 1.612 1.00 92.38 97 GLY A O 1
ATOM 754 N N . PHE A 1 98 ? 9.251 -4.280 0.563 1.00 94.69 98 PHE A N 1
ATOM 755 C CA . PHE A 1 98 ? 8.272 -4.765 -0.400 1.00 94.69 98 PHE A CA 1
ATOM 756 C C . PHE A 1 98 ? 7.291 -5.709 0.291 1.00 94.69 98 PHE A C 1
ATOM 758 O O . PHE A 1 98 ? 7.699 -6.614 1.025 1.00 94.69 98 PHE A O 1
ATOM 765 N N . ILE A 1 99 ? 6.006 -5.487 0.039 1.00 96.62 99 ILE A N 1
ATOM 766 C CA . ILE A 1 99 ? 4.912 -6.355 0.487 1.00 96.62 99 ILE A CA 1
ATOM 767 C C . ILE A 1 99 ? 4.337 -7.171 -0.670 1.00 96.62 99 ILE A C 1
ATOM 769 O O . ILE A 1 99 ? 3.781 -8.237 -0.444 1.00 96.62 99 ILE A O 1
ATOM 773 N N . TYR A 1 100 ? 4.540 -6.707 -1.904 1.00 94.94 100 TYR A N 1
ATOM 774 C CA . TYR A 1 100 ? 4.189 -7.413 -3.128 1.00 94.94 100 TYR A CA 1
ATOM 775 C C . TYR A 1 100 ? 5.229 -7.138 -4.213 1.00 94.94 100 TYR A C 1
ATOM 777 O O . TYR A 1 100 ? 5.730 -6.017 -4.340 1.00 94.94 100 TYR A O 1
ATOM 785 N N . VAL A 1 101 ? 5.519 -8.160 -5.010 1.00 93.00 101 VAL A N 1
ATOM 786 C CA . VAL A 1 101 ? 6.349 -8.082 -6.212 1.00 93.00 101 VAL A CA 1
ATOM 787 C C . VAL A 1 101 ? 5.663 -8.933 -7.264 1.00 93.00 101 VAL A C 1
ATOM 789 O O . VAL A 1 101 ? 5.360 -10.094 -7.000 1.00 93.00 101 VAL A O 1
ATOM 792 N N . SER A 1 102 ? 5.388 -8.352 -8.425 1.00 90.56 102 SER A N 1
ATOM 793 C CA . SER A 1 102 ? 4.767 -9.078 -9.527 1.00 90.56 102 SER A CA 1
ATOM 794 C C . SER A 1 102 ? 5.762 -10.017 -10.203 1.00 90.56 102 SER A C 1
ATOM 796 O O . SER A 1 102 ? 6.968 -9.761 -10.224 1.00 90.56 102 SER A O 1
ATOM 798 N N . ASP A 1 103 ? 5.238 -11.031 -10.883 1.00 86.19 103 ASP A N 1
ATOM 799 C CA . ASP A 1 103 ? 6.038 -11.891 -11.758 1.00 86.19 103 ASP A CA 1
ATOM 800 C C . ASP A 1 103 ? 6.529 -11.172 -13.030 1.00 86.19 103 ASP A C 1
ATOM 802 O O . ASP A 1 103 ? 7.394 -11.694 -13.732 1.00 86.19 103 ASP A O 1
ATOM 806 N N . ASN A 1 104 ? 6.006 -9.972 -13.323 1.00 79.31 104 ASN A N 1
ATOM 807 C CA . ASN A 1 104 ? 6.400 -9.155 -14.476 1.00 79.31 104 ASN A CA 1
ATOM 808 C C . ASN A 1 104 ? 7.711 -8.391 -14.253 1.00 79.31 104 ASN A C 1
ATOM 810 O O . ASN A 1 104 ? 8.179 -7.724 -15.173 1.00 79.31 104 ASN A O 1
ATOM 814 N N . ILE A 1 105 ? 8.289 -8.455 -13.050 1.00 80.62 105 ILE A N 1
ATOM 815 C CA . ILE A 1 105 ? 9.544 -7.769 -12.776 1.00 80.62 105 ILE A CA 1
ATOM 816 C C . ILE A 1 105 ? 10.699 -8.408 -13.555 1.00 80.62 105 ILE A C 1
ATOM 818 O O . ILE A 1 105 ? 10.811 -9.634 -13.670 1.00 80.62 105 ILE A O 1
ATOM 822 N N . ASP A 1 106 ? 11.579 -7.550 -14.060 1.00 78.12 106 ASP A N 1
ATOM 823 C CA . ASP A 1 106 ? 12.796 -7.937 -14.755 1.00 78.12 106 ASP A CA 1
ATOM 824 C C . ASP A 1 106 ? 13.628 -8.918 -13.906 1.00 78.12 106 ASP A C 1
ATOM 826 O O . ASP A 1 106 ? 13.850 -8.713 -12.711 1.00 78.12 106 ASP A O 1
ATOM 830 N N . GLU A 1 107 ? 14.133 -9.988 -14.529 1.00 79.75 107 GLU A N 1
ATOM 831 C CA . GLU A 1 107 ? 14.857 -11.068 -13.831 1.00 79.75 107 GLU A CA 1
ATOM 832 C C . GLU A 1 107 ? 16.046 -10.536 -13.011 1.00 79.75 107 GLU A C 1
ATOM 834 O O . GLU A 1 107 ? 16.312 -11.005 -11.907 1.00 79.75 107 GLU A O 1
ATOM 839 N N . LYS A 1 108 ? 16.722 -9.504 -13.532 1.00 80.25 108 LYS A N 1
ATOM 840 C CA . LYS A 1 108 ? 17.863 -8.839 -12.883 1.00 80.25 108 LYS A CA 1
ATOM 841 C C . LYS A 1 108 ? 17.480 -8.129 -11.576 1.00 80.25 108 LYS A C 1
ATOM 843 O O . LYS A 1 108 ? 18.331 -7.959 -10.707 1.00 80.25 108 LYS A O 1
ATOM 848 N N . ASP A 1 109 ? 16.217 -7.735 -11.434 1.00 78.69 109 ASP A N 1
ATOM 849 C CA . ASP A 1 109 ? 15.715 -6.965 -10.298 1.00 78.69 109 ASP A CA 1
ATOM 850 C C . ASP A 1 109 ? 15.097 -7.878 -9.222 1.00 78.69 109 ASP A C 1
ATOM 852 O O . ASP A 1 109 ? 15.012 -7.488 -8.055 1.00 78.69 109 ASP A O 1
ATOM 856 N N . LYS A 1 110 ? 14.770 -9.140 -9.552 1.00 74.94 110 LYS A N 1
ATOM 857 C CA . LYS A 1 110 ? 14.225 -10.139 -8.605 1.00 74.94 110 LYS A CA 1
ATOM 858 C C . LYS A 1 110 ? 15.118 -10.385 -7.389 1.00 74.94 110 LYS A C 1
ATOM 860 O O . LYS A 1 110 ? 14.626 -10.676 -6.301 1.00 74.94 110 LYS A O 1
ATOM 865 N N . GLU A 1 111 ? 16.437 -10.270 -7.541 1.00 73.12 111 GLU A N 1
ATOM 866 C CA . GLU A 1 111 ? 17.361 -10.457 -6.416 1.00 73.12 111 GLU A CA 1
ATOM 867 C C . GLU A 1 111 ? 17.360 -9.283 -5.425 1.00 73.12 111 GLU A C 1
ATOM 869 O O . GLU A 1 111 ? 17.701 -9.472 -4.248 1.00 73.12 111 GLU A O 1
ATOM 874 N N . VAL A 1 112 ? 16.967 -8.095 -5.893 1.00 75.19 112 VAL A N 1
ATOM 875 C CA . VAL A 1 112 ? 16.935 -6.838 -5.132 1.00 75.19 112 VAL A CA 1
ATOM 876 C C . VAL A 1 112 ? 15.557 -6.622 -4.509 1.00 75.19 112 VAL A C 1
ATOM 878 O O . VAL A 1 112 ? 15.449 -6.191 -3.359 1.00 75.19 112 VAL A O 1
ATOM 881 N N . VAL A 1 113 ? 14.497 -6.973 -5.233 1.00 76.19 113 VAL A N 1
ATOM 882 C CA . VAL A 1 113 ? 13.113 -6.778 -4.803 1.00 76.19 113 VAL A CA 1
ATOM 883 C C . VAL A 1 113 ? 12.623 -8.020 -4.057 1.00 76.19 113 VAL A C 1
ATOM 885 O O . VAL A 1 113 ? 11.979 -8.910 -4.606 1.00 76.19 113 VAL A O 1
ATOM 888 N N . LYS A 1 114 ? 12.962 -8.091 -2.766 1.00 82.75 114 LYS A N 1
ATOM 889 C CA . LYS A 1 114 ? 12.568 -9.187 -1.867 1.00 82.75 114 LYS A CA 1
ATOM 890 C C . LYS A 1 114 ? 11.450 -8.760 -0.926 1.00 82.75 114 LYS A C 1
ATOM 892 O O . LYS A 1 114 ? 11.535 -7.711 -0.288 1.00 82.75 114 LYS A O 1
ATOM 897 N N . ILE A 1 115 ? 10.439 -9.619 -0.790 1.00 89.75 115 ILE A N 1
ATOM 898 C CA . ILE A 1 115 ? 9.336 -9.415 0.155 1.00 89.75 115 ILE A CA 1
ATOM 899 C C . ILE A 1 115 ? 9.864 -9.471 1.592 1.00 89.75 115 ILE A C 1
ATOM 901 O O . ILE A 1 115 ? 10.522 -10.436 1.993 1.00 89.75 115 ILE A O 1
ATOM 905 N N . ASN A 1 116 ? 9.533 -8.454 2.386 1.00 90.56 116 ASN A N 1
ATOM 906 C CA . ASN A 1 116 ? 9.855 -8.400 3.806 1.00 90.56 116 ASN A CA 1
ATOM 907 C C . ASN A 1 116 ? 8.645 -8.858 4.636 1.00 90.56 116 ASN A C 1
ATOM 909 O O . ASN A 1 116 ? 7.664 -8.132 4.774 1.00 90.56 116 ASN A O 1
ATOM 913 N N . LYS A 1 117 ? 8.726 -10.060 5.223 1.00 93.06 117 LYS A N 1
ATOM 914 C CA . LYS A 1 117 ? 7.609 -10.686 5.955 1.00 93.06 117 LYS A CA 1
ATOM 915 C C . LYS A 1 117 ? 7.115 -9.885 7.160 1.00 93.06 117 LYS A C 1
ATOM 917 O O . LYS A 1 117 ? 5.931 -9.951 7.472 1.00 93.06 117 LYS A O 1
ATOM 922 N N . ASP A 1 118 ? 7.986 -9.158 7.850 1.00 93.62 118 ASP A N 1
ATOM 923 C CA . ASP A 1 118 ? 7.563 -8.373 9.015 1.00 93.62 118 ASP A CA 1
ATOM 924 C C . ASP A 1 118 ? 6.865 -7.076 8.587 1.00 93.62 118 ASP A C 1
ATOM 926 O O . ASP A 1 118 ? 5.889 -6.644 9.208 1.00 93.62 118 ASP A O 1
ATOM 930 N N .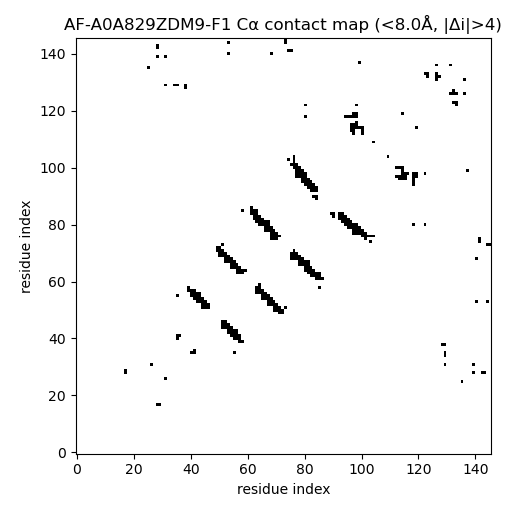 VAL A 1 119 ? 7.283 -6.516 7.452 1.00 94.44 119 VAL A N 1
ATOM 931 C CA . VAL A 1 119 ? 6.594 -5.392 6.812 1.00 94.44 119 VAL A CA 1
ATOM 932 C C . VAL A 1 119 ? 5.240 -5.826 6.239 1.00 94.44 119 VAL A C 1
ATOM 934 O O . VAL A 1 119 ? 4.269 -5.089 6.386 1.00 94.44 119 VAL A O 1
ATOM 937 N N . VAL A 1 120 ? 5.133 -7.038 5.681 1.00 96.56 120 VAL A N 1
ATOM 938 C CA . VAL A 1 120 ? 3.849 -7.617 5.236 1.00 96.56 120 VAL A CA 1
ATOM 939 C C . VAL A 1 120 ? 2.845 -7.679 6.387 1.00 96.56 120 VAL A C 1
ATOM 941 O O . VAL A 1 120 ? 1.755 -7.143 6.245 1.00 96.56 120 VAL A O 1
ATOM 944 N N .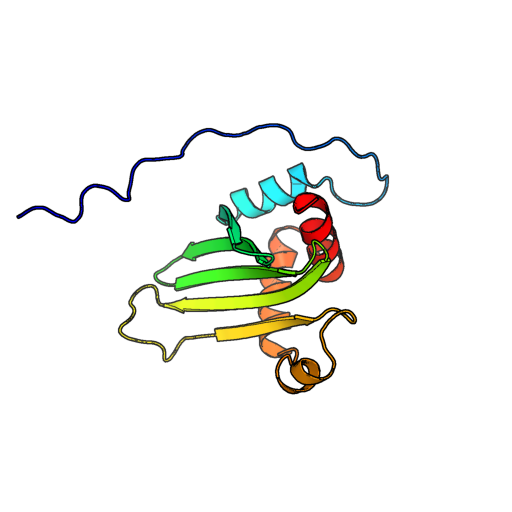 LYS A 1 121 ? 3.222 -8.208 7.558 1.00 96.38 121 LYS A N 1
ATOM 945 C CA . LYS A 1 121 ? 2.317 -8.249 8.728 1.00 96.38 121 LYS A CA 1
ATOM 946 C C . LYS A 1 121 ? 1.844 -6.859 9.156 1.00 96.38 121 LYS A C 1
ATOM 948 O O . LYS A 1 121 ? 0.701 -6.674 9.575 1.00 96.38 121 LYS A O 1
ATOM 953 N N . THR A 1 122 ? 2.739 -5.873 9.068 1.00 94.50 122 THR A N 1
ATOM 954 C CA . THR A 1 122 ? 2.415 -4.475 9.381 1.00 94.50 122 THR A CA 1
ATOM 955 C C . THR A 1 122 ? 1.389 -3.927 8.391 1.00 94.50 122 THR A C 1
ATOM 957 O O . THR A 1 122 ? 0.392 -3.335 8.805 1.00 94.50 122 THR A O 1
ATOM 960 N N . ALA A 1 123 ? 1.599 -4.171 7.096 1.00 96.44 123 ALA A N 1
ATOM 961 C CA . ALA A 1 123 ? 0.656 -3.826 6.042 1.00 96.44 123 ALA A CA 1
ATOM 962 C C . ALA A 1 123 ? -0.704 -4.513 6.243 1.00 96.44 123 ALA A C 1
ATOM 964 O O . ALA A 1 123 ? -1.721 -3.825 6.253 1.00 96.44 123 ALA A O 1
ATOM 965 N N . GLU A 1 124 ? -0.730 -5.824 6.484 1.00 97.56 124 GLU A N 1
ATOM 966 C CA . GLU A 1 124 ? -1.954 -6.602 6.733 1.00 97.56 124 GLU A CA 1
ATOM 967 C C . GLU A 1 124 ? -2.758 -6.024 7.904 1.00 97.56 124 GLU A C 1
ATOM 969 O O . GLU A 1 124 ? -3.945 -5.761 7.758 1.00 97.56 124 GLU A O 1
ATOM 974 N N . THR A 1 125 ? -2.100 -5.676 9.014 1.00 96.56 125 THR A N 1
ATOM 975 C CA . THR A 1 125 ? -2.761 -5.054 10.180 1.00 96.56 125 THR A CA 1
ATOM 976 C C . THR A 1 125 ? -3.452 -3.725 9.834 1.00 96.56 125 THR A C 1
ATOM 978 O O . THR A 1 125 ? -4.412 -3.308 10.486 1.00 96.56 125 THR A O 1
ATOM 981 N N . ILE A 1 126 ? -2.945 -2.992 8.840 1.00 95.75 126 ILE A N 1
ATOM 982 C CA . ILE A 1 126 ? -3.563 -1.748 8.369 1.00 95.75 126 ILE A CA 1
ATOM 983 C C . ILE A 1 126 ? -4.706 -2.053 7.399 1.00 95.75 126 ILE A C 1
ATOM 985 O O . ILE A 1 126 ? -5.761 -1.431 7.519 1.00 95.75 126 ILE A O 1
ATOM 989 N N . LEU A 1 127 ? -4.516 -3.002 6.480 1.00 97.25 127 LEU A N 1
ATOM 990 C CA . LEU A 1 127 ? -5.534 -3.426 5.516 1.00 97.25 127 LEU A CA 1
ATOM 991 C C . LEU A 1 127 ? -6.763 -4.034 6.212 1.00 97.25 127 LEU A C 1
ATOM 993 O O . LEU A 1 127 ? -7.891 -3.720 5.839 1.00 97.25 127 LEU A O 1
ATOM 997 N N . GLU A 1 128 ? -6.578 -4.771 7.308 1.00 96.62 128 GLU A N 1
ATOM 998 C CA . GLU A 1 128 ? -7.670 -5.291 8.145 1.00 96.62 128 GLU A CA 1
ATOM 999 C C . GLU A 1 128 ? -8.586 -4.179 8.684 1.00 96.62 128 GLU A C 1
ATOM 1001 O O . GLU A 1 128 ? -9.789 -4.383 8.837 1.00 96.62 128 GLU A O 1
ATOM 1006 N N . LYS A 1 129 ? -8.066 -2.964 8.920 1.00 96.00 129 LYS A N 1
ATOM 1007 C CA . LYS A 1 129 ? -8.883 -1.821 9.387 1.00 96.00 129 LYS A CA 1
ATOM 1008 C C . LYS A 1 129 ? -9.854 -1.306 8.331 1.00 96.00 129 LYS A C 1
ATOM 1010 O O . LYS A 1 129 ? -10.803 -0.609 8.680 1.00 96.00 129 LYS A O 1
ATOM 1015 N N . VAL A 1 130 ? -9.598 -1.617 7.065 1.00 94.94 130 VAL A N 1
ATOM 1016 C CA . VAL A 1 130 ? -10.494 -1.346 5.934 1.00 94.94 130 VAL A CA 1
ATOM 1017 C C . VAL A 1 130 ? -11.104 -2.642 5.385 1.00 94.94 130 VAL A C 1
ATOM 1019 O O . VAL A 1 130 ? -11.732 -2.637 4.325 1.00 94.94 130 VAL A O 1
ATOM 1022 N N . ASP A 1 131 ? -10.967 -3.735 6.146 1.00 94.81 131 ASP A N 1
ATOM 1023 C CA . ASP A 1 131 ? -11.490 -5.066 5.852 1.00 94.81 131 ASP A CA 1
ATOM 1024 C C . ASP A 1 131 ? -11.015 -5.570 4.473 1.00 94.81 131 ASP A C 1
ATOM 1026 O O . ASP A 1 131 ? -11.794 -5.997 3.628 1.00 94.81 131 ASP A O 1
ATOM 1030 N N . LEU A 1 132 ? -9.711 -5.434 4.218 1.00 95.38 132 LEU A N 1
ATOM 1031 C CA . LEU A 1 132 ? -9.041 -5.958 3.029 1.00 95.38 132 LEU A CA 1
ATOM 1032 C C . LEU A 1 132 ? -7.957 -6.964 3.403 1.00 95.38 132 LEU A C 1
ATOM 1034 O O . LEU A 1 132 ? -7.173 -6.743 4.327 1.00 95.38 132 LEU A O 1
ATOM 1038 N N . SER A 1 133 ? -7.856 -8.022 2.607 1.00 96.25 133 SER A N 1
ATOM 1039 C CA . SER A 1 133 ? -6.636 -8.817 2.474 1.00 96.25 133 SER A CA 1
ATOM 1040 C C . SER A 1 133 ? -5.603 -8.115 1.579 1.00 96.25 133 SER A C 1
ATOM 1042 O O . SER A 1 133 ? -5.919 -7.183 0.834 1.00 96.25 133 SER A O 1
ATOM 1044 N N . LEU A 1 134 ? -4.351 -8.587 1.610 1.00 96.31 134 LEU A N 1
ATOM 1045 C CA . LEU A 1 134 ? -3.307 -8.094 0.707 1.00 96.31 134 LEU A CA 1
ATOM 1046 C C . LEU A 1 134 ? -3.660 -8.334 -0.772 1.00 96.31 134 LEU A C 1
ATOM 1048 O O . LEU A 1 134 ? -3.468 -7.438 -1.589 1.00 96.31 134 LEU A O 1
ATOM 1052 N N . ASP A 1 135 ? -4.232 -9.492 -1.106 1.00 95.44 135 ASP A N 1
ATOM 1053 C CA . ASP A 1 135 ? -4.635 -9.828 -2.479 1.00 95.44 135 ASP A CA 1
ATOM 1054 C C . ASP A 1 135 ? -5.759 -8.919 -2.995 1.00 95.44 135 ASP A C 1
ATOM 1056 O O . ASP A 1 135 ? -5.748 -8.497 -4.153 1.00 95.44 135 ASP A O 1
ATOM 1060 N N . GLU A 1 136 ? -6.735 -8.588 -2.146 1.00 95.50 136 GLU A N 1
ATOM 1061 C CA . GLU A 1 136 ? -7.790 -7.630 -2.498 1.00 95.50 136 GLU A CA 1
ATOM 1062 C C . GLU A 1 136 ? -7.236 -6.214 -2.650 1.00 95.50 136 GLU A C 1
ATOM 1064 O O . GLU A 1 136 ? -7.653 -5.491 -3.554 1.00 95.50 136 GLU A O 1
ATOM 1069 N N . PHE A 1 137 ? -6.263 -5.828 -1.821 1.00 96.81 137 PHE A N 1
ATOM 1070 C CA . PHE A 1 137 ? -5.584 -4.545 -1.965 1.00 96.81 137 PHE A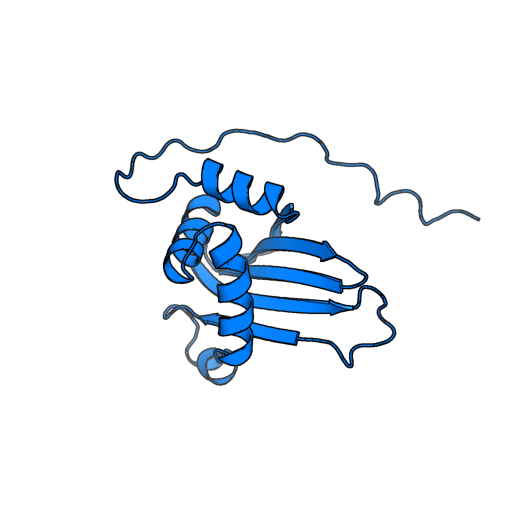 CA 1
ATOM 1071 C C . PHE A 1 137 ? -4.793 -4.445 -3.276 1.00 96.81 137 PHE A C 1
ATOM 1073 O O . PHE A 1 137 ? -4.875 -3.418 -3.946 1.00 96.81 137 PHE A O 1
ATOM 1080 N N . ILE A 1 138 ? -4.083 -5.506 -3.675 1.00 95.62 138 ILE A N 1
ATOM 1081 C CA . ILE A 1 138 ? -3.371 -5.577 -4.961 1.00 95.62 138 ILE A CA 1
ATOM 1082 C C . ILE A 1 138 ? -4.350 -5.364 -6.122 1.00 95.62 138 ILE A C 1
ATOM 1084 O O . ILE A 1 138 ? -4.130 -4.474 -6.943 1.00 95.62 138 ILE A O 1
ATOM 1088 N N . LYS A 1 139 ? -5.465 -6.106 -6.148 1.00 93.38 139 LYS A N 1
ATOM 1089 C CA . LYS A 1 139 ? -6.500 -5.964 -7.190 1.00 93.38 139 LYS A CA 1
ATOM 1090 C C . LYS A 1 139 ? -7.091 -4.559 -7.226 1.00 93.38 139 LYS A C 1
ATOM 1092 O O . LYS A 1 139 ? -7.217 -3.971 -8.292 1.00 93.38 139 LYS A O 1
ATOM 1097 N N . TYR A 1 140 ? -7.406 -4.000 -6.061 1.00 93.75 140 TYR A N 1
ATOM 1098 C CA . TYR A 1 140 ? -7.917 -2.638 -5.956 1.00 93.75 140 TYR A CA 1
ATOM 1099 C C . TYR A 1 140 ? -6.935 -1.611 -6.534 1.00 93.75 140 TYR A C 1
ATOM 1101 O O . TYR A 1 140 ? -7.341 -0.747 -7.306 1.00 93.75 140 TYR A O 1
ATOM 1109 N N . VAL A 1 141 ? -5.64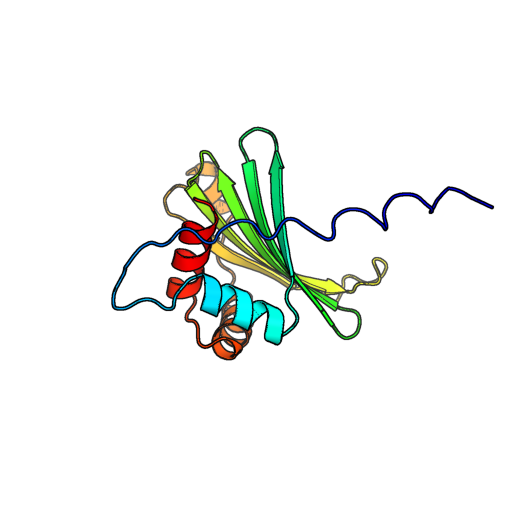8 -1.718 -6.191 1.00 94.56 141 VAL A N 1
ATOM 1110 C CA . VAL A 1 141 ? -4.580 -0.854 -6.714 1.00 94.56 141 VAL A CA 1
ATOM 1111 C C . VAL A 1 141 ? -4.482 -0.951 -8.238 1.00 94.56 141 VAL A C 1
ATOM 1113 O O . VAL A 1 141 ? -4.367 0.080 -8.901 1.00 94.56 141 VAL A O 1
ATOM 1116 N N . GLU A 1 142 ? -4.558 -2.161 -8.794 1.00 91.44 142 GLU A N 1
ATOM 1117 C CA . GLU A 1 142 ? -4.605 -2.377 -10.244 1.00 91.44 142 GLU A CA 1
ATOM 1118 C C . GLU A 1 142 ? -5.861 -1.765 -10.874 1.00 91.44 142 GLU A C 1
ATOM 1120 O O . GLU A 1 142 ? -5.780 -1.168 -11.945 1.00 91.44 142 GLU A O 1
ATOM 1125 N N . ASP A 1 143 ? -7.016 -1.871 -10.218 1.00 90.12 143 ASP A N 1
ATOM 1126 C CA . ASP A 1 143 ? -8.290 -1.380 -10.743 1.00 90.12 143 ASP A CA 1
ATOM 1127 C C . ASP A 1 143 ? -8.371 0.145 -10.807 1.00 90.12 143 ASP A C 1
ATOM 1129 O O . ASP A 1 143 ? -8.900 0.678 -11.781 1.00 90.12 143 ASP A O 1
ATOM 1133 N N . ILE A 1 144 ? -7.838 0.858 -9.813 1.00 87.62 144 ILE A N 1
ATOM 1134 C CA . ILE A 1 144 ? -7.883 2.331 -9.788 1.00 87.62 144 ILE A CA 1
ATOM 1135 C C . ILE A 1 144 ? -6.730 3.003 -10.543 1.00 87.62 144 ILE A C 1
ATOM 1137 O O . ILE A 1 144 ? -6.735 4.226 -10.685 1.00 87.62 144 ILE A O 1
ATOM 1141 N N . HIS A 1 145 ? -5.732 2.235 -10.991 1.00 85.75 145 HIS A N 1
ATOM 1142 C CA . HIS A 1 145 ? -4.678 2.731 -11.885 1.00 85.75 145 HIS A CA 1
ATOM 1143 C C . HIS A 1 145 ? -5.132 2.808 -13.355 1.00 85.75 145 HIS A C 1
ATOM 1145 O O . HIS A 1 145 ? -4.586 3.632 -14.095 1.00 85.75 145 HIS A O 1
ATOM 1151 N N . LYS A 1 146 ? -6.119 1.983 -13.744 1.00 71.81 146 LYS A N 1
ATOM 1152 C CA . LYS A 1 146 ? -6.679 1.875 -15.107 1.00 71.81 146 LYS A CA 1
ATOM 1153 C C . LYS A 1 146 ? -7.212 3.186 -15.700 1.00 71.81 146 LYS A C 1
ATOM 1155 O O . LYS A 1 146 ? -7.423 4.178 -14.968 1.00 71.81 146 LYS A O 1
#

Organism: NCBI:txid69824

Solvent-accessible surface area (backbone atoms only — not comparable to full-atom values): 8897 Å² total; per-residue (Å²): 137,88,84,94,81,83,90,84,86,84,82,88,85,80,91,74,78,85,80,88,72,96,58,98,88,56,86,53,66,67,57,52,55,48,40,42,41,74,79,53,34,46,79,48,77,50,81,53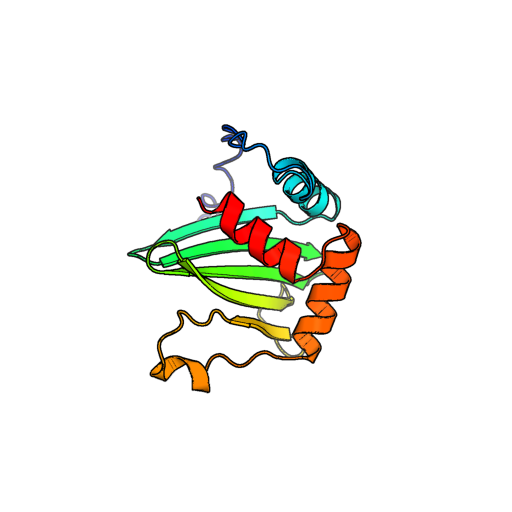,98,69,37,39,37,45,30,39,39,27,79,53,99,61,29,36,35,31,43,41,35,39,24,48,86,90,36,74,34,35,29,32,41,38,34,35,45,66,55,88,87,52,67,90,74,53,45,74,32,28,60,42,70,38,90,80,48,56,79,87,47,55,82,74,65,54,72,31,71,71,50,32,55,55,50,44,63,55,33,50,76,60,74,34,54,66,70,55,47,53,52,47,55,58,62,73,68,106

Secondary structure (DSSP, 8-state):
--SS-SSSS--------------TTS--HHHHHHHHHHTTPEEEEEEETTEEEEEEEEEETTEEEEEEEEEETTEEEEEEEEEEESSTT--TT-EEEEEEE-TTS-TTTTTT--B-HHHHHHHHHHHGGGT--HHHHHHHHHHHH-

Sequence (146 aa):
MKKLGKLLFALILCFSIVGCGESKDTKDSAEITKAFKEIGYETKAVKEAGVDTLSFIKDDKGMTNQFISYFEDNKLHSIAYLSSPTDSKNYDDLTIGFIYVSDNIDEKDKEVVKINKDVVKTAETILEKVDLSLDEFIKYVEDIHK

Radius of gyration: 16.51 Å; Cα contacts (8 Å, |Δi|>4): 203; chains: 1; bounding box: 38×49×34 Å

pLDDT: mean 80.77, std 19.92, range [34.94, 97.56]